Protein AF-A0A2H5V6L4-F1 (afdb_monomer)

Structure (mmCIF, N/CA/C/O backbone):
data_AF-A0A2H5V6L4-F1
#
_entry.id   AF-A0A2H5V6L4-F1
#
loop_
_atom_site.group_PDB
_atom_site.id
_atom_site.type_symbol
_atom_site.label_atom_id
_atom_site.label_alt_id
_atom_site.label_comp_id
_atom_site.label_asym_id
_atom_site.label_entity_id
_atom_site.label_seq_id
_atom_site.pdbx_PDB_ins_code
_atom_site.Cartn_x
_atom_site.Cartn_y
_atom_site.Cartn_z
_atom_site.occupancy
_atom_site.B_iso_or_equiv
_atom_site.auth_seq_id
_atom_site.auth_comp_id
_atom_site.auth_asym_id
_atom_site.auth_atom_id
_atom_site.pdbx_PDB_model_num
ATOM 1 N N . MET A 1 1 ? 23.596 -14.374 11.136 1.00 51.72 1 MET A N 1
ATOM 2 C CA . MET A 1 1 ? 23.960 -13.954 9.760 1.00 51.72 1 MET A CA 1
ATOM 3 C C . MET A 1 1 ? 22.814 -13.181 9.083 1.00 51.72 1 MET A C 1
ATOM 5 O O . MET A 1 1 ? 22.415 -13.521 7.980 1.00 51.72 1 MET A O 1
ATOM 9 N N . TYR A 1 2 ? 22.275 -12.130 9.717 1.00 49.06 2 TYR A N 1
ATOM 10 C CA . TYR A 1 2 ? 21.255 -11.260 9.091 1.00 49.06 2 TYR A CA 1
ATOM 11 C C . TYR A 1 2 ? 21.843 -9.945 8.558 1.00 49.06 2 TYR A C 1
ATOM 13 O O . TYR A 1 2 ? 21.344 -9.407 7.576 1.00 49.06 2 TYR A O 1
ATOM 21 N N . LEU A 1 3 ? 22.976 -9.498 9.111 1.00 55.06 3 LEU A N 1
ATOM 22 C CA . LEU A 1 3 ? 23.746 -8.365 8.584 1.00 55.06 3 LEU A CA 1
ATOM 23 C C . LEU A 1 3 ? 24.347 -8.653 7.196 1.00 55.06 3 LEU A C 1
ATOM 25 O O . LEU A 1 3 ? 24.462 -7.749 6.381 1.00 55.06 3 LEU A O 1
ATOM 29 N N . GLY A 1 4 ? 24.650 -9.920 6.886 1.00 50.16 4 GLY A N 1
ATOM 30 C CA . GLY A 1 4 ? 25.195 -10.310 5.582 1.00 50.16 4 GLY A CA 1
ATOM 31 C C . GLY A 1 4 ? 24.229 -10.058 4.424 1.00 50.16 4 GLY A C 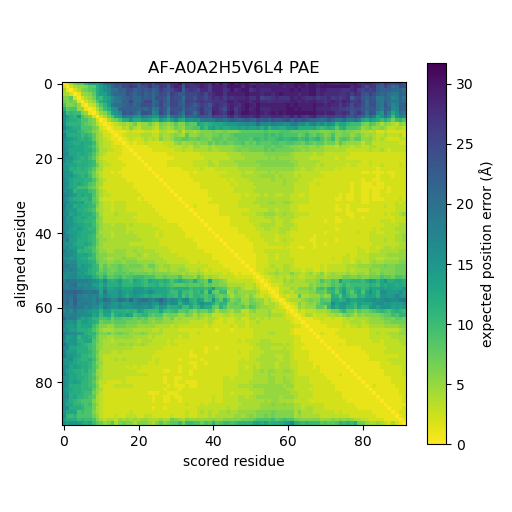1
ATOM 32 O O . GLY A 1 4 ? 24.654 -9.585 3.384 1.00 50.16 4 GLY A O 1
ATOM 33 N N . ARG A 1 5 ? 22.917 -10.276 4.598 1.00 50.66 5 ARG A N 1
ATOM 34 C CA . ARG A 1 5 ? 21.919 -10.002 3.54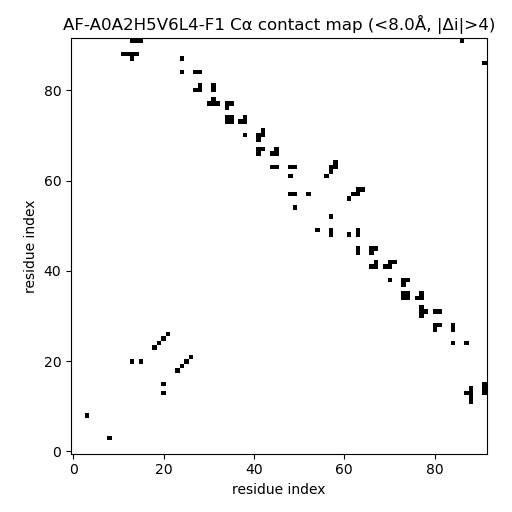4 1.00 50.66 5 ARG A CA 1
ATOM 35 C C . ARG A 1 5 ? 21.643 -8.517 3.332 1.00 50.66 5 ARG A C 1
ATOM 37 O O . ARG A 1 5 ? 21.250 -8.151 2.234 1.00 50.66 5 ARG A O 1
ATOM 44 N N . LEU A 1 6 ? 21.899 -7.679 4.334 1.00 51.03 6 LEU A N 1
ATOM 45 C CA . LEU A 1 6 ? 21.856 -6.227 4.160 1.00 51.03 6 LEU A CA 1
ATOM 46 C C . LEU A 1 6 ? 23.019 -5.728 3.272 1.00 51.03 6 LEU A C 1
ATOM 48 O O . LEU A 1 6 ? 22.892 -4.689 2.641 1.00 51.03 6 LEU A O 1
ATOM 52 N N . PHE A 1 7 ? 24.109 -6.504 3.171 1.00 47.59 7 PHE A N 1
ATOM 53 C CA . PHE A 1 7 ? 25.254 -6.252 2.282 1.00 47.59 7 PHE A CA 1
ATOM 54 C C . PHE A 1 7 ? 25.270 -7.109 0.992 1.00 47.59 7 PHE A C 1
ATOM 56 O O . PHE A 1 7 ? 25.903 -6.712 0.020 1.00 47.59 7 PHE A O 1
ATOM 63 N N . LEU A 1 8 ? 24.590 -8.265 0.951 1.00 47.22 8 LEU A N 1
ATOM 64 C CA . LEU A 1 8 ? 24.662 -9.263 -0.141 1.00 47.22 8 LEU A CA 1
ATOM 65 C C . LEU A 1 8 ? 23.316 -9.552 -0.842 1.00 47.22 8 LEU A C 1
ATOM 67 O O . LEU A 1 8 ? 23.274 -10.325 -1.794 1.00 47.22 8 LEU A O 1
ATOM 71 N N . GLY A 1 9 ? 22.201 -8.975 -0.386 1.00 51.69 9 GLY A N 1
ATOM 72 C CA . GLY A 1 9 ? 20.858 -9.173 -0.951 1.00 51.69 9 GLY A CA 1
ATOM 73 C C . GLY A 1 9 ? 20.487 -8.076 -1.942 1.00 51.69 9 GLY A C 1
ATOM 74 O O . GLY A 1 9 ? 19.549 -7.331 -1.679 1.00 51.69 9 GLY A O 1
ATOM 75 N N . GLY A 1 10 ? 21.281 -7.956 -3.012 1.00 55.75 10 GLY A N 1
ATOM 76 C CA . GLY A 1 10 ? 21.334 -6.829 -3.946 1.00 55.75 10 GLY A CA 1
ATOM 77 C C . GLY A 1 10 ? 19.994 -6.150 -4.210 1.00 55.75 10 GLY A C 1
ATOM 78 O O . GLY A 1 10 ? 19.010 -6.807 -4.550 1.00 55.75 10 GLY A O 1
ATOM 79 N N . VAL A 1 11 ? 19.979 -4.821 -4.072 1.00 64.62 11 VAL A N 1
ATOM 80 C CA . VAL A 1 11 ? 18.892 -3.976 -4.570 1.00 64.62 11 VAL A CA 1
ATOM 81 C C . VAL A 1 11 ? 18.667 -4.391 -6.017 1.00 64.62 11 VAL A C 1
ATOM 83 O O . VAL A 1 11 ? 19.512 -4.143 -6.875 1.00 64.62 11 VAL A O 1
ATOM 86 N N . LYS A 1 12 ? 17.582 -5.120 -6.288 1.00 75.25 12 LYS A N 1
ATOM 87 C CA . LYS A 1 12 ? 17.301 -5.538 -7.653 1.00 75.25 12 LYS A CA 1
ATOM 88 C C . LYS A 1 12 ? 16.953 -4.270 -8.413 1.00 75.25 12 LYS A C 1
ATOM 90 O O . LYS A 1 12 ? 15.940 -3.629 -8.144 1.00 75.25 12 LYS A O 1
ATOM 95 N N . HIS A 1 13 ? 17.849 -3.875 -9.303 1.00 81.25 13 HIS A N 1
ATOM 96 C CA . HIS A 1 13 ? 17.638 -2.726 -10.158 1.00 81.25 13 HIS A CA 1
ATOM 97 C C . HIS A 1 13 ? 16.726 -3.141 -11.309 1.00 81.25 13 HIS A C 1
ATOM 99 O O . HIS A 1 13 ? 16.863 -4.234 -11.856 1.00 81.25 13 HIS A O 1
ATOM 105 N N . PHE A 1 14 ? 15.785 -2.271 -11.662 1.00 87.69 14 PHE A N 1
ATOM 106 C CA . PHE A 1 14 ? 14.981 -2.454 -12.862 1.00 87.69 14 PHE A CA 1
ATOM 107 C C . PHE A 1 14 ? 15.890 -2.304 -14.090 1.00 87.69 14 PHE A C 1
ATOM 109 O O . PHE A 1 14 ? 16.484 -1.241 -14.287 1.00 87.69 14 PHE A O 1
ATOM 116 N N . THR A 1 15 ? 16.027 -3.375 -14.874 1.00 90.44 15 THR A N 1
ATOM 117 C CA . THR A 1 15 ? 16.921 -3.456 -16.044 1.00 90.44 15 THR A CA 1
ATOM 118 C C . THR A 1 15 ? 16.207 -3.252 -17.378 1.00 90.44 15 THR A C 1
ATOM 120 O O . THR A 1 15 ? 16.867 -3.232 -18.415 1.00 90.44 15 THR A O 1
ATOM 123 N N . GLY A 1 16 ? 14.881 -3.100 -17.361 1.00 89.56 16 GLY A N 1
ATOM 124 C CA . GLY A 1 16 ? 14.083 -2.838 -18.552 1.00 89.56 16 GLY A CA 1
ATOM 125 C C . GLY A 1 16 ? 14.287 -1.430 -19.140 1.00 89.56 16 GLY A C 1
ATOM 126 O O . GLY A 1 16 ? 15.096 -0.635 -18.647 1.00 89.56 16 GLY A O 1
ATOM 127 N N . PRO A 1 17 ? 13.529 -1.077 -20.194 1.00 94.81 17 PRO A N 1
ATOM 128 C CA . PRO A 1 17 ? 13.679 0.191 -20.907 1.00 94.81 17 PRO A CA 1
ATOM 129 C C . PRO A 1 17 ? 13.572 1.423 -19.996 1.00 94.81 17 PRO A C 1
ATOM 131 O O . PRO A 1 17 ? 12.663 1.515 -19.169 1.00 94.81 17 PRO A O 1
ATOM 134 N N . VAL A 1 18 ? 14.445 2.417 -20.207 1.00 92.88 18 VAL A N 1
ATOM 135 C CA . VAL A 1 18 ? 14.521 3.649 -19.388 1.00 92.88 18 VAL A CA 1
ATOM 136 C C . VAL A 1 18 ? 13.180 4.382 -19.318 1.00 92.88 18 VAL A C 1
ATOM 138 O O . VAL A 1 18 ? 12.764 4.799 -18.242 1.00 92.88 18 VAL A O 1
ATOM 141 N N . LEU A 1 19 ? 12.453 4.465 -20.437 1.00 95.12 19 LEU A N 1
ATOM 142 C CA . LEU A 1 19 ? 11.125 5.087 -20.470 1.00 95.12 19 LEU A CA 1
ATOM 143 C C . LEU A 1 19 ? 10.131 4.377 -19.537 1.00 95.12 19 LEU A C 1
ATOM 145 O O . LEU A 1 19 ? 9.363 5.030 -18.838 1.00 95.12 19 LEU A O 1
ATOM 149 N N . ILE A 1 20 ? 10.166 3.044 -19.480 1.00 95.12 20 ILE A N 1
ATOM 150 C CA . ILE A 1 20 ? 9.286 2.272 -18.596 1.00 95.12 20 ILE A CA 1
ATOM 151 C C . ILE A 1 20 ? 9.733 2.432 -17.144 1.00 95.12 20 ILE A C 1
ATOM 153 O O . ILE A 1 20 ? 8.894 2.588 -16.257 1.00 95.12 20 ILE A O 1
ATOM 157 N N . ARG A 1 21 ? 11.046 2.459 -16.895 1.00 94.12 21 ARG A N 1
ATOM 158 C CA . ARG A 1 21 ? 11.592 2.708 -15.560 1.00 94.12 21 ARG A CA 1
ATOM 159 C C . ARG A 1 21 ? 11.078 4.029 -14.988 1.00 94.12 21 ARG A C 1
ATOM 161 O O . ARG A 1 21 ? 10.517 4.047 -13.894 1.00 94.12 21 ARG A O 1
ATOM 168 N N . ASP A 1 22 ? 11.263 5.111 -15.737 1.00 94.75 22 ASP A N 1
ATOM 169 C CA . ASP A 1 22 ? 11.100 6.471 -15.226 1.00 94.75 22 ASP A CA 1
ATOM 170 C C . ASP A 1 22 ? 9.629 6.910 -15.206 1.00 94.75 22 ASP A C 1
ATOM 172 O O . ASP A 1 22 ? 9.215 7.609 -14.283 1.00 94.75 22 ASP A O 1
ATOM 176 N N . PHE A 1 23 ? 8.814 6.449 -16.163 1.00 96.19 23 PHE A N 1
ATOM 177 C CA . PHE A 1 23 ? 7.408 6.859 -16.273 1.00 96.19 23 PHE A CA 1
ATOM 178 C C . PHE A 1 23 ? 6.391 5.831 -15.764 1.00 96.19 23 PHE A C 1
ATOM 180 O O . PHE A 1 23 ? 5.241 6.196 -15.532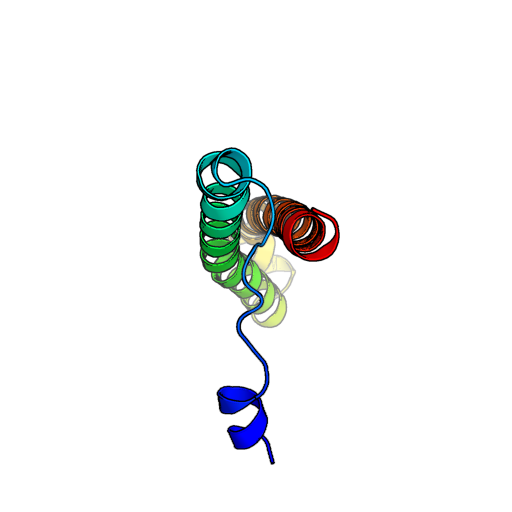 1.00 96.19 23 PHE A O 1
ATOM 187 N N . VAL A 1 24 ? 6.778 4.566 -15.562 1.00 95.94 24 VAL A N 1
ATOM 188 C CA . VAL A 1 24 ? 5.849 3.510 -15.120 1.00 95.94 24 VAL A CA 1
ATOM 189 C C . VAL A 1 24 ? 6.306 2.875 -13.813 1.00 95.94 24 VAL A C 1
ATOM 191 O O . VAL A 1 24 ? 5.573 2.937 -12.826 1.00 95.94 24 VAL A O 1
ATOM 194 N N . TYR A 1 25 ? 7.508 2.297 -13.769 1.00 95.31 25 TYR A N 1
ATOM 195 C CA . TYR A 1 25 ? 8.002 1.554 -12.606 1.00 95.31 25 TYR A CA 1
ATOM 196 C C . TYR A 1 25 ? 8.192 2.456 -11.381 1.00 95.31 25 TYR A C 1
ATOM 198 O O . TYR A 1 25 ? 7.588 2.193 -10.342 1.00 95.31 25 TYR A O 1
ATOM 206 N N . LEU A 1 26 ? 8.983 3.532 -11.492 1.00 95.62 26 LEU A N 1
ATOM 207 C CA . LEU A 1 26 ? 9.273 4.424 -10.364 1.00 95.62 26 LEU A CA 1
ATOM 208 C C . LEU A 1 26 ? 8.017 5.140 -9.836 1.00 95.62 26 LEU A C 1
ATOM 210 O O . LEU A 1 26 ? 7.817 5.119 -8.619 1.00 95.62 26 LEU A O 1
ATOM 214 N N . PRO A 1 27 ? 7.123 5.701 -10.678 1.00 97.62 27 PRO A N 1
ATOM 215 C CA . PRO A 1 27 ? 5.874 6.283 -10.192 1.00 97.62 27 PRO A CA 1
ATOM 216 C C . PRO A 1 27 ? 4.956 5.252 -9.528 1.00 97.62 27 PRO A C 1
ATOM 218 O O . PRO A 1 27 ? 4.422 5.519 -8.452 1.00 97.62 27 PRO A O 1
ATOM 221 N N . SER A 1 28 ? 4.809 4.054 -10.109 1.00 97.38 28 SER A N 1
ATOM 222 C CA . SER A 1 28 ? 3.997 2.979 -9.515 1.00 97.38 28 SER A CA 1
ATOM 223 C C . SER A 1 28 ? 4.554 2.536 -8.165 1.00 97.38 28 SER A C 1
ATOM 225 O O . SER A 1 28 ? 3.803 2.383 -7.205 1.00 97.38 28 SER A O 1
ATOM 227 N N . LEU A 1 29 ? 5.877 2.384 -8.062 1.00 96.31 29 LEU A N 1
ATOM 228 C CA . LEU A 1 29 ? 6.560 2.064 -6.812 1.00 96.31 29 LEU A CA 1
ATOM 229 C C . LEU A 1 29 ? 6.330 3.163 -5.765 1.00 96.31 29 LEU A C 1
ATOM 231 O O . LEU A 1 29 ? 5.960 2.857 -4.633 1.00 96.31 29 LEU A O 1
ATOM 235 N N . ALA A 1 30 ? 6.480 4.435 -6.137 1.00 97.50 30 ALA A N 1
ATOM 236 C CA . ALA A 1 30 ? 6.253 5.558 -5.231 1.00 97.50 30 ALA A CA 1
ATOM 237 C C . ALA A 1 30 ? 4.802 5.604 -4.719 1.00 97.50 30 ALA A C 1
ATOM 239 O O . ALA A 1 30 ? 4.572 5.731 -3.514 1.00 97.50 30 ALA A O 1
ATOM 240 N N . ILE A 1 31 ? 3.822 5.433 -5.613 1.00 98.19 31 ILE A N 1
ATOM 241 C CA . ILE A 1 31 ? 2.399 5.382 -5.250 1.00 98.19 31 ILE A CA 1
ATOM 242 C C . ILE A 1 31 ? 2.122 4.180 -4.342 1.00 98.19 31 ILE A C 1
ATOM 244 O O . ILE A 1 31 ? 1.428 4.326 -3.339 1.00 98.19 31 ILE A O 1
ATOM 248 N N . HIS A 1 32 ? 2.686 3.007 -4.639 1.00 96.81 32 HIS A N 1
ATOM 249 C CA . HIS A 1 32 ? 2.535 1.808 -3.815 1.00 96.81 32 HIS A CA 1
ATOM 250 C C . HIS A 1 32 ? 3.059 2.025 -2.390 1.00 96.81 32 HIS A C 1
ATOM 252 O O . HIS A 1 32 ? 2.377 1.687 -1.418 1.00 96.81 32 HIS A O 1
ATOM 258 N N . LEU A 1 33 ? 4.240 2.633 -2.251 1.00 96.25 33 LEU A N 1
ATOM 259 C CA . LEU A 1 33 ? 4.810 2.968 -0.946 1.00 96.25 33 LEU A CA 1
ATOM 260 C C 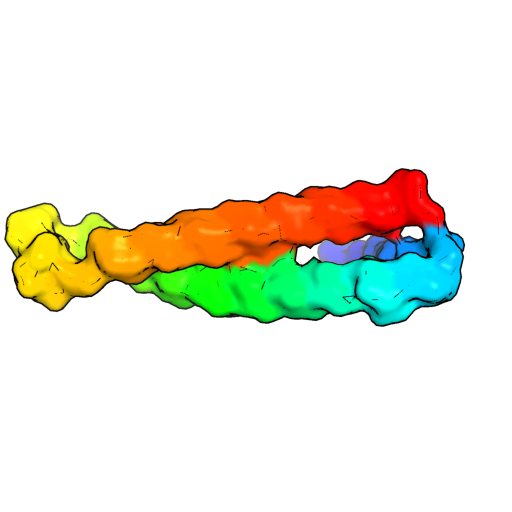. LEU A 1 33 ? 3.915 3.959 -0.196 1.00 96.25 33 LEU A C 1
ATOM 262 O O . LEU A 1 33 ? 3.587 3.721 0.965 1.00 96.25 33 LEU A O 1
ATOM 266 N N . GLY A 1 34 ? 3.459 5.023 -0.862 1.00 97.94 34 GLY A N 1
ATOM 267 C CA . GLY A 1 34 ? 2.559 6.011 -0.264 1.00 97.94 34 GLY A CA 1
ATOM 268 C C . GLY A 1 34 ? 1.238 5.395 0.207 1.00 97.94 34 GLY A C 1
ATOM 269 O O . GLY A 1 34 ? 0.838 5.576 1.359 1.00 97.94 34 GLY A O 1
ATOM 270 N N . LEU A 1 35 ? 0.591 4.596 -0.647 1.00 97.50 35 LEU A N 1
ATOM 271 C CA . LEU A 1 35 ? -0.635 3.873 -0.303 1.00 97.50 35 LEU A CA 1
ATOM 272 C C . LEU A 1 35 ? -0.414 2.903 0.858 1.00 97.50 35 LEU A C 1
ATOM 274 O O . LEU A 1 35 ? -1.279 2.794 1.725 1.00 97.50 35 LEU A O 1
ATOM 278 N N . SER A 1 36 ? 0.730 2.222 0.908 1.00 96.00 36 SER A N 1
ATOM 279 C CA . SER A 1 36 ? 1.072 1.309 2.002 1.00 96.00 36 SER A CA 1
ATOM 280 C C . SER A 1 36 ? 1.240 2.052 3.326 1.00 96.00 36 SER A C 1
ATOM 282 O O . SER A 1 36 ? 0.632 1.654 4.318 1.00 96.00 36 SER A O 1
ATOM 284 N N . ILE A 1 37 ? 1.971 3.172 3.330 1.00 97.56 37 ILE A N 1
ATOM 285 C CA . ILE A 1 37 ? 2.163 4.016 4.520 1.00 97.56 37 ILE A CA 1
ATOM 286 C C . ILE A 1 37 ? 0.820 4.500 5.070 1.00 97.56 37 ILE A C 1
ATOM 288 O O . ILE A 1 37 ? 0.615 4.461 6.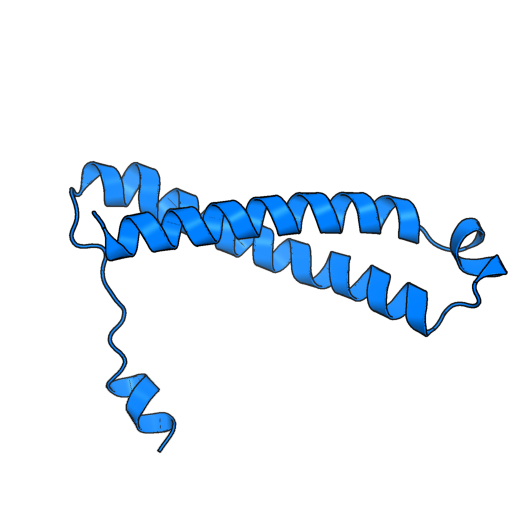278 1.00 97.56 37 ILE A O 1
ATOM 292 N N . VAL A 1 38 ? -0.112 4.912 4.205 1.00 97.50 38 VAL A N 1
ATOM 293 C CA . VAL A 1 38 ? -1.449 5.372 4.623 1.00 97.50 38 VAL A CA 1
ATOM 294 C C . VAL A 1 38 ? -2.362 4.210 5.030 1.00 97.50 38 VAL A C 1
ATOM 296 O O . VAL A 1 38 ? -3.180 4.352 5.938 1.00 97.50 38 VAL A O 1
ATOM 299 N N . SER A 1 39 ? -2.234 3.043 4.398 1.00 96.75 39 SER A N 1
ATOM 300 C CA . SER A 1 39 ? -3.080 1.879 4.696 1.00 96.75 39 SER A CA 1
ATOM 301 C C . SER A 1 39 ? -2.810 1.307 6.086 1.00 96.75 39 SER A C 1
ATOM 303 O O . SER A 1 39 ? -3.756 0.940 6.782 1.00 96.75 39 SER A O 1
ATOM 305 N N . VAL A 1 40 ? -1.546 1.269 6.520 1.00 96.50 40 VAL A N 1
ATOM 306 C CA . VAL A 1 40 ? -1.143 0.724 7.829 1.00 96.50 40 VAL A CA 1
ATOM 307 C C . VAL A 1 40 ? -1.901 1.359 9.008 1.00 96.50 40 VAL A C 1
ATOM 309 O O . VAL A 1 40 ? -2.540 0.607 9.747 1.00 96.50 40 VAL A O 1
ATOM 312 N N . PRO A 1 41 ? -1.918 2.693 9.209 1.00 96.38 41 PRO A N 1
ATOM 313 C CA . PRO A 1 41 ? -2.632 3.300 10.330 1.00 96.38 41 PRO A CA 1
ATOM 314 C C . PRO A 1 41 ? -4.150 3.101 10.243 1.00 96.38 41 PRO A C 1
ATOM 316 O O . PRO A 1 41 ? -4.795 2.935 11.275 1.00 96.38 41 PRO A O 1
ATOM 319 N N . LEU A 1 42 ? -4.737 3.059 9.039 1.00 95.88 42 LEU A N 1
ATOM 320 C CA . LEU A 1 42 ? -6.174 2.804 8.868 1.00 95.88 42 LEU A CA 1
ATOM 321 C C . LEU A 1 42 ? -6.548 1.374 9.271 1.00 95.88 42 LEU A C 1
ATOM 323 O O . LEU A 1 42 ? -7.551 1.158 9.953 1.00 95.88 42 LEU A O 1
ATOM 327 N N . VAL A 1 43 ? -5.749 0.390 8.855 1.00 95.94 43 VAL A N 1
ATOM 328 C CA . VAL A 1 43 ? -5.942 -1.014 9.235 1.00 95.94 43 VAL A CA 1
ATOM 329 C C . VAL A 1 43 ? -5.734 -1.177 10.738 1.00 95.94 43 VAL A C 1
ATOM 331 O O . VAL A 1 43 ? -6.589 -1.756 11.407 1.00 95.94 43 VAL A O 1
ATOM 334 N N . LEU A 1 44 ? -4.664 -0.591 11.282 1.00 96.62 44 LEU A N 1
ATOM 335 C CA . LEU A 1 44 ? -4.366 -0.640 12.709 1.00 96.62 44 LEU A CA 1
ATOM 336 C C . LEU A 1 44 ? -5.489 -0.013 13.542 1.00 96.62 44 LEU A C 1
ATOM 338 O O . LEU A 1 44 ? -5.921 -0.619 14.517 1.00 96.62 44 LEU A O 1
ATOM 342 N N . TYR A 1 45 ? -6.031 1.138 13.129 1.00 95.19 45 TYR A N 1
ATOM 343 C CA . TYR A 1 45 ? -7.187 1.749 13.786 1.00 95.19 45 TYR A CA 1
ATOM 344 C C . TYR A 1 45 ? -8.368 0.778 13.893 1.00 95.19 45 TYR A C 1
ATOM 346 O O . TYR A 1 45 ? -8.959 0.661 14.965 1.00 95.19 45 TYR A O 1
ATOM 354 N N . ASN A 1 46 ? -8.713 0.065 12.814 1.00 95.12 46 ASN A N 1
ATOM 355 C CA . ASN A 1 46 ? -9.847 -0.862 12.849 1.00 95.12 46 ASN A CA 1
ATOM 356 C C . ASN A 1 46 ? -9.562 -2.097 13.696 1.00 95.12 46 ASN A C 1
ATOM 358 O O . ASN A 1 46 ? -10.438 -2.509 14.447 1.00 95.12 46 ASN A O 1
ATOM 362 N N . ILE A 1 47 ? -8.349 -2.652 13.619 1.00 95.12 47 ILE A N 1
ATOM 363 C CA . ILE A 1 47 ? -7.949 -3.795 14.448 1.00 95.12 47 ILE A CA 1
ATOM 364 C C . ILE A 1 47 ? -8.012 -3.411 15.927 1.00 95.12 47 ILE A C 1
ATOM 366 O O . ILE A 1 47 ? -8.679 -4.088 16.703 1.00 95.12 47 ILE A O 1
ATOM 370 N N . LEU A 1 48 ? -7.387 -2.296 16.316 1.00 95.25 48 LEU A N 1
ATOM 371 C CA . LEU A 1 48 ? -7.406 -1.819 17.700 1.00 95.25 48 LEU A CA 1
ATOM 372 C C . LEU A 1 48 ? -8.835 -1.521 18.163 1.00 95.25 48 LEU A C 1
ATOM 374 O O . LEU A 1 48 ? -9.237 -1.940 19.244 1.00 95.25 48 LEU A O 1
ATOM 378 N N . THR A 1 49 ? -9.631 -0.849 17.330 1.00 92.88 49 THR A N 1
ATOM 379 C CA . THR A 1 49 ? -11.031 -0.559 17.656 1.00 92.88 49 THR A CA 1
ATOM 380 C C . THR A 1 49 ? -11.834 -1.847 17.850 1.00 92.88 49 THR A C 1
ATOM 382 O O . THR A 1 49 ? -12.564 -1.954 18.829 1.00 92.88 49 THR A O 1
ATOM 385 N N . GLY A 1 50 ? -11.679 -2.835 16.966 1.00 91.81 50 GLY A N 1
ATOM 386 C CA . GLY A 1 50 ? -12.377 -4.118 17.053 1.00 91.81 50 GLY A CA 1
ATOM 387 C C . GLY A 1 50 ? -11.931 -4.995 18.226 1.00 91.81 50 GLY A C 1
ATOM 388 O O . GLY A 1 50 ? -12.739 -5.764 18.735 1.00 91.81 50 GLY A O 1
ATOM 389 N N . LEU A 1 51 ? -10.678 -4.866 18.674 1.00 94.00 51 LEU A N 1
ATOM 390 C CA . LEU A 1 51 ? -10.144 -5.606 19.822 1.00 94.00 51 LEU A CA 1
ATOM 391 C C . LEU A 1 51 ? -10.521 -4.975 21.167 1.00 94.00 51 LEU A C 1
ATOM 393 O O . LEU A 1 51 ? -10.825 -5.698 22.112 1.00 94.00 51 LEU A O 1
ATOM 397 N N . PHE A 1 52 ? -10.486 -3.644 21.269 1.00 93.25 52 PHE A N 1
ATOM 398 C CA . PHE A 1 52 ? -10.605 -2.942 22.553 1.00 93.25 52 PHE A CA 1
ATOM 399 C C . PHE A 1 52 ? -11.972 -2.295 22.799 1.00 93.25 52 PHE A C 1
ATOM 401 O O . PHE A 1 52 ? -12.237 -1.850 23.913 1.00 93.25 52 PHE A O 1
ATOM 408 N N . THR A 1 53 ? -12.852 -2.231 21.796 1.00 89.00 53 THR A N 1
ATOM 409 C CA . THR A 1 53 ? -14.190 -1.637 21.950 1.00 89.00 53 THR A CA 1
ATOM 410 C C . THR A 1 53 ? -15.263 -2.727 22.010 1.00 89.00 53 THR A C 1
ATOM 412 O O . THR A 1 53 ? -15.334 -3.550 21.095 1.00 89.00 53 THR A O 1
ATOM 415 N N . PRO A 1 54 ? -16.154 -2.728 23.021 1.00 88.00 54 PRO A N 1
ATOM 416 C CA . PRO A 1 54 ? -17.276 -3.661 23.074 1.00 88.00 54 PRO A CA 1
ATOM 417 C C . PRO A 1 54 ? -18.154 -3.572 21.819 1.00 88.00 54 PRO A C 1
ATOM 419 O O . PRO A 1 54 ? -18.508 -2.476 21.379 1.00 88.00 54 PRO A O 1
ATOM 422 N N . VAL A 1 55 ? -18.571 -4.720 21.273 1.00 84.38 55 VAL A N 1
ATOM 423 C CA . VAL A 1 55 ? -19.349 -4.819 20.018 1.00 84.38 55 VAL A CA 1
ATOM 424 C C . VAL A 1 55 ? -20.561 -3.869 19.943 1.00 84.38 55 VAL A C 1
ATOM 426 O O . VAL A 1 55 ? -20.717 -3.212 18.909 1.00 84.38 55 VAL A O 1
ATOM 429 N N . PRO A 1 56 ? -21.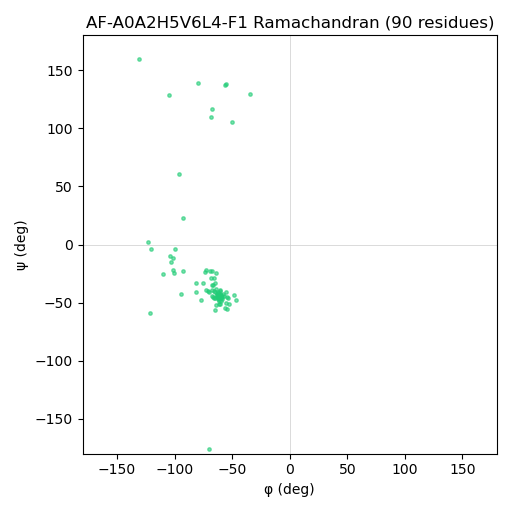389 -3.706 20.999 1.00 85.31 56 PRO A N 1
ATOM 430 C CA . PRO A 1 56 ? -22.530 -2.785 20.964 1.00 85.31 56 PRO A CA 1
ATOM 431 C C . PRO A 1 56 ? -22.125 -1.313 20.799 1.00 85.31 56 PRO A C 1
ATOM 433 O O . PRO A 1 56 ? -22.906 -0.493 20.314 1.00 85.31 56 PRO A O 1
ATOM 436 N N . GLU A 1 57 ? -20.905 -0.961 21.206 1.00 82.00 57 GLU A N 1
ATOM 437 C CA . GLU A 1 57 ? -20.399 0.408 21.204 1.00 82.00 57 GLU A CA 1
ATOM 438 C C . GLU A 1 57 ? -19.641 0.768 19.925 1.00 82.00 57 GLU A C 1
ATOM 440 O O . GLU A 1 57 ? -19.607 1.946 19.564 1.00 82.00 57 GLU A O 1
ATOM 445 N N . ILE A 1 58 ? -19.106 -0.219 19.192 1.00 81.31 58 ILE A N 1
ATOM 446 C CA . ILE A 1 58 ? -18.328 -0.005 17.958 1.00 81.31 58 ILE A CA 1
ATOM 447 C C . ILE A 1 58 ? -19.104 0.868 16.967 1.00 81.31 58 ILE A C 1
ATOM 449 O O . ILE A 1 58 ? -18.582 1.871 16.483 1.00 81.31 58 ILE A O 1
ATOM 453 N N . GLY A 1 59 ? -20.360 0.519 16.679 1.00 74.69 59 GLY A N 1
ATOM 454 C CA . GLY A 1 59 ? -21.176 1.233 15.691 1.00 74.69 59 GLY A CA 1
ATOM 455 C C . GLY A 1 59 ? -21.664 2.613 16.142 1.00 74.69 59 GLY A C 1
ATOM 456 O O . GLY A 1 59 ? -21.995 3.437 15.295 1.00 74.69 59 GLY A O 1
ATOM 457 N N . ARG A 1 60 ? -21.712 2.870 17.457 1.00 76.44 60 ARG A N 1
ATOM 458 C CA . ARG A 1 60 ? -22.205 4.133 18.034 1.00 76.44 60 ARG A CA 1
ATOM 459 C C . ARG A 1 60 ? -21.092 5.135 18.316 1.00 76.44 60 ARG A C 1
ATOM 461 O O . ARG A 1 60 ? -21.276 6.321 18.072 1.00 76.44 60 ARG A O 1
ATOM 468 N N . LYS A 1 61 ? -19.965 4.670 18.856 1.00 81.62 61 LYS A N 1
ATOM 469 C CA . LYS A 1 61 ? -18.889 5.527 19.371 1.00 81.62 61 LYS A CA 1
ATOM 470 C C . LYS A 1 61 ? -17.704 5.656 18.414 1.00 81.62 61 LYS A C 1
ATOM 472 O O . LYS A 1 61 ? -16.852 6.512 18.629 1.00 81.62 61 LYS A O 1
ATOM 477 N N . THR A 1 62 ? -17.626 4.837 17.362 1.00 86.56 62 THR A N 1
ATOM 478 C CA . THR A 1 62 ? -16.446 4.793 16.485 1.00 86.56 62 THR A CA 1
ATOM 479 C C . THR A 1 62 ? -16.813 4.868 15.008 1.00 86.56 62 THR A C 1
ATOM 481 O O . THR A 1 62 ? -17.926 4.549 14.592 1.00 86.56 62 THR A O 1
ATOM 484 N N . ARG A 1 63 ? -15.842 5.260 14.177 1.00 89.62 63 ARG A N 1
ATOM 485 C CA . ARG A 1 63 ? -15.980 5.272 12.713 1.00 89.62 63 ARG A CA 1
ATOM 486 C C . ARG A 1 63 ? -15.487 3.967 12.071 1.00 89.62 63 ARG A C 1
ATOM 488 O O . ARG A 1 63 ? -15.182 3.968 10.879 1.00 89.62 63 ARG A O 1
ATOM 495 N N . HIS A 1 64 ? -15.451 2.857 12.816 1.00 88.38 64 HIS A N 1
ATOM 496 C CA . HIS A 1 64 ? -14.914 1.555 12.388 1.00 88.38 64 HIS A CA 1
ATOM 497 C C . HIS A 1 64 ? -15.386 1.121 10.989 1.00 88.38 64 HIS A C 1
ATOM 499 O O . HIS A 1 64 ? -14.587 0.783 10.122 1.00 88.38 64 HIS A O 1
ATOM 505 N N . ARG A 1 65 ? -16.690 1.209 10.692 1.00 90.25 65 ARG A N 1
ATOM 506 C CA . ARG A 1 65 ? -17.216 0.792 9.375 1.00 90.25 65 ARG A CA 1
ATOM 507 C C . ARG A 1 65 ? -16.753 1.692 8.222 1.00 90.25 65 ARG A C 1
ATOM 509 O O . ARG A 1 65 ? -16.572 1.211 7.103 1.00 90.25 65 ARG A O 1
ATOM 516 N N . ALA A 1 66 ? -16.598 2.992 8.466 1.00 91.56 66 ALA A N 1
ATOM 517 C CA . ALA A 1 66 ? -16.164 3.947 7.450 1.00 91.56 66 ALA A CA 1
ATOM 518 C C . ALA A 1 66 ? -14.654 3.835 7.204 1.00 91.56 66 ALA A C 1
ATOM 520 O O . ALA A 1 66 ? -14.230 3.705 6.056 1.00 91.56 66 ALA A O 1
ATOM 521 N N . VAL A 1 67 ? -13.858 3.814 8.277 1.00 93.50 67 VAL A N 1
ATOM 522 C CA . VAL A 1 67 ? -12.398 3.673 8.199 1.00 93.50 67 VAL A CA 1
ATOM 523 C C . VAL A 1 67 ? -12.017 2.296 7.658 1.00 93.50 67 VAL A C 1
ATOM 525 O O . VAL A 1 67 ? -11.146 2.209 6.801 1.00 93.50 67 VAL A O 1
ATOM 528 N N . GLY A 1 68 ? -12.716 1.229 8.058 1.00 93.94 68 GLY A N 1
ATOM 529 C CA . GLY A 1 68 ? -12.557 -0.124 7.508 1.00 93.94 68 GLY A CA 1
ATOM 530 C C . GLY A 1 68 ? -12.769 -0.188 6.006 1.00 93.94 68 GLY A C 1
ATOM 531 O O . GLY A 1 68 ? -11.958 -0.768 5.288 1.00 93.94 68 GLY A O 1
ATOM 532 N N . ARG A 1 69 ? -13.808 0.481 5.500 1.00 95.31 69 ARG A N 1
ATOM 533 C C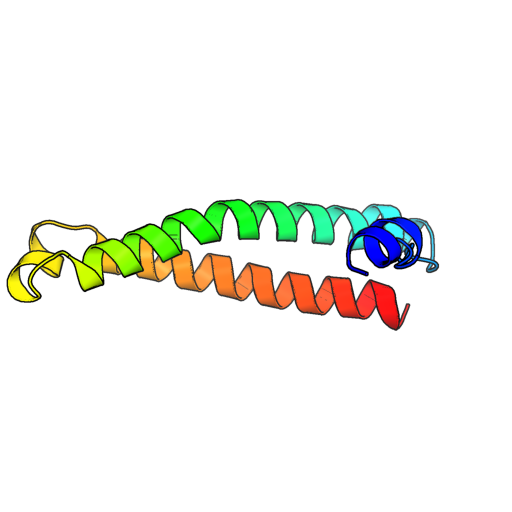A . ARG A 1 69 ? -14.081 0.528 4.060 1.00 95.31 69 ARG A CA 1
ATOM 534 C C . ARG A 1 69 ? -12.942 1.180 3.277 1.00 95.31 69 ARG A C 1
ATOM 536 O O . ARG A 1 69 ? -12.569 0.670 2.224 1.00 95.31 69 ARG A O 1
ATOM 543 N N . TRP A 1 70 ? -12.404 2.295 3.768 1.00 96.75 70 TRP A N 1
ATOM 544 C CA . TRP A 1 70 ? -11.265 2.961 3.131 1.00 96.75 70 TRP A CA 1
ATOM 545 C C . TRP A 1 70 ? -9.975 2.160 3.274 1.00 96.75 70 TRP A C 1
ATOM 547 O O . TRP A 1 70 ? -9.256 2.015 2.289 1.00 96.75 70 TRP A O 1
ATOM 557 N N . GLY A 1 71 ? -9.734 1.579 4.451 1.00 95.00 71 GLY A N 1
ATOM 558 C CA . GLY A 1 71 ? -8.590 0.712 4.709 1.00 95.00 71 GLY A CA 1
ATOM 559 C C . GLY A 1 71 ? -8.531 -0.455 3.726 1.00 95.00 71 GLY A C 1
ATOM 560 O O . GLY A 1 71 ? -7.519 -0.629 3.058 1.00 95.00 71 GLY A O 1
ATOM 561 N N . VAL A 1 72 ? -9.636 -1.188 3.541 1.00 96.50 72 VAL A N 1
ATOM 562 C CA . VAL A 1 72 ? -9.702 -2.304 2.579 1.00 96.50 72 VAL A CA 1
ATOM 563 C C . VAL A 1 72 ? -9.445 -1.837 1.146 1.00 96.50 72 VAL A C 1
ATOM 565 O O . VAL A 1 72 ? -8.702 -2.491 0.417 1.00 96.50 72 VAL A O 1
ATOM 568 N N . ARG A 1 73 ? -10.022 -0.704 0.728 1.00 97.50 73 ARG A N 1
ATOM 569 C CA . ARG A 1 73 ? -9.842 -0.166 -0.633 1.00 97.50 73 ARG A CA 1
ATOM 570 C C . ARG A 1 73 ? -8.394 0.230 -0.913 1.00 97.50 73 ARG A C 1
ATOM 572 O O . ARG A 1 73 ? -7.834 -0.211 -1.911 1.00 97.50 73 ARG A O 1
ATOM 579 N N . LEU A 1 74 ? -7.801 1.041 -0.036 1.00 97.19 74 LEU A N 1
ATOM 580 C CA . LEU A 1 74 ? -6.428 1.528 -0.194 1.00 97.19 74 LEU A CA 1
ATOM 581 C C . LEU A 1 74 ? -5.426 0.379 -0.110 1.00 97.19 74 LEU A C 1
ATOM 583 O O . LEU A 1 74 ? -4.513 0.306 -0.929 1.00 97.19 74 LEU A O 1
ATOM 587 N N . TRP A 1 75 ? -5.644 -0.557 0.814 1.00 97.31 75 TRP A N 1
ATOM 588 C CA . TRP A 1 75 ? -4.773 -1.712 0.961 1.00 97.31 75 TRP A CA 1
ATOM 589 C C . TRP A 1 75 ? -4.844 -2.645 -0.250 1.00 97.31 75 TRP A C 1
ATOM 591 O O . TRP A 1 75 ? -3.802 -3.033 -0.771 1.00 97.31 75 TRP A O 1
ATOM 601 N N . SER A 1 76 ? -6.046 -2.947 -0.752 1.00 97.81 76 SER A N 1
ATOM 602 C CA . SER A 1 76 ? -6.210 -3.792 -1.945 1.00 97.81 76 SER A CA 1
ATOM 603 C C . SER A 1 76 ? -5.575 -3.150 -3.177 1.00 97.81 76 SER A C 1
ATOM 605 O O . SER A 1 76 ? -4.853 -3.817 -3.912 1.00 97.81 76 SER A O 1
ATOM 607 N N . LEU A 1 77 ? -5.789 -1.844 -3.380 1.00 97.62 77 LEU A N 1
ATOM 608 C CA . LEU A 1 77 ? -5.158 -1.106 -4.474 1.00 97.62 77 LEU A CA 1
ATOM 609 C C . LEU A 1 77 ? -3.631 -1.122 -4.348 1.00 97.62 77 LEU A C 1
ATOM 611 O O . LEU A 1 77 ? -2.935 -1.363 -5.333 1.00 97.62 77 LEU A O 1
ATO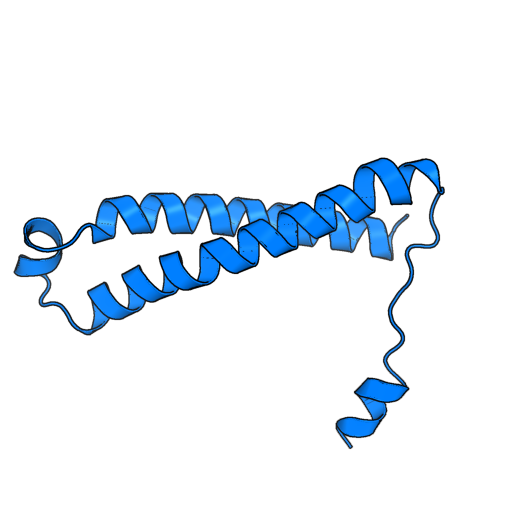M 615 N N . SER A 1 78 ? -3.118 -0.919 -3.132 1.00 96.81 78 SER A N 1
ATOM 616 C CA . SER A 1 78 ? -1.688 -1.015 -2.859 1.00 96.81 78 SER A CA 1
ATOM 617 C C . SER A 1 78 ? -1.146 -2.402 -3.206 1.00 96.81 78 SER A C 1
ATOM 619 O O . SER A 1 78 ? -0.147 -2.495 -3.908 1.00 96.81 78 SER A O 1
ATOM 621 N N . LEU A 1 79 ? -1.814 -3.481 -2.786 1.00 97.00 79 LEU A N 1
ATOM 622 C CA . LEU A 1 79 ? -1.391 -4.856 -3.076 1.00 97.00 79 LEU A CA 1
ATOM 623 C C . LEU A 1 79 ? -1.316 -5.137 -4.576 1.00 97.00 79 LEU A C 1
ATOM 625 O O . LEU A 1 79 ? -0.314 -5.675 -5.042 1.00 97.00 79 LEU A O 1
ATOM 629 N N . VAL A 1 80 ? -2.338 -4.734 -5.334 1.00 98.06 80 VAL A N 1
ATOM 630 C CA . VAL A 1 80 ? -2.343 -4.881 -6.796 1.00 98.06 80 VAL A CA 1
ATOM 631 C C . VAL A 1 80 ? -1.153 -4.146 -7.411 1.00 98.06 80 VAL A C 1
ATOM 633 O O . VAL A 1 80 ? -0.443 -4.711 -8.240 1.00 98.06 80 VAL A O 1
ATOM 636 N N . LEU A 1 81 ? -0.885 -2.917 -6.965 1.00 96.81 81 LEU A N 1
ATOM 637 C CA . LEU A 1 81 ? 0.245 -2.135 -7.458 1.00 96.81 81 LEU A CA 1
ATOM 638 C C . LEU A 1 81 ? 1.596 -2.753 -7.068 1.00 96.81 81 LEU A C 1
ATOM 640 O O . LEU A 1 81 ? 2.528 -2.738 -7.864 1.00 96.81 81 LEU A O 1
ATOM 644 N N . GLY A 1 82 ? 1.694 -3.359 -5.884 1.00 96.56 82 GLY A N 1
ATOM 645 C CA . GLY A 1 82 ? 2.877 -4.098 -5.446 1.00 96.56 82 GLY A CA 1
ATOM 646 C C . GLY A 1 82 ? 3.157 -5.319 -6.325 1.00 96.56 82 GLY A C 1
ATOM 647 O O . GLY A 1 82 ? 4.290 -5.515 -6.760 1.00 96.56 82 GLY A O 1
ATOM 648 N N . VAL A 1 83 ? 2.122 -6.100 -6.659 1.00 97.56 83 VAL A N 1
ATOM 649 C CA . VAL A 1 83 ? 2.232 -7.225 -7.607 1.00 97.56 83 VAL A CA 1
ATOM 650 C C . VAL A 1 83 ? 2.635 -6.730 -8.995 1.00 97.56 83 VAL A C 1
ATOM 652 O O . VAL A 1 83 ? 3.495 -7.330 -9.635 1.00 97.56 83 VAL A O 1
ATOM 655 N N . PHE A 1 84 ? 2.063 -5.616 -9.447 1.00 97.06 84 PHE A N 1
ATOM 656 C CA . PHE A 1 84 ? 2.412 -5.000 -10.724 1.00 97.06 84 PHE A CA 1
ATOM 657 C C . PHE A 1 84 ? 3.884 -4.564 -10.777 1.00 97.06 84 PHE A C 1
ATOM 659 O O . PHE A 1 84 ? 4.603 -4.919 -11.707 1.00 97.06 84 PHE A O 1
ATOM 666 N N . VAL A 1 85 ? 4.371 -3.862 -9.752 1.00 95.56 85 VA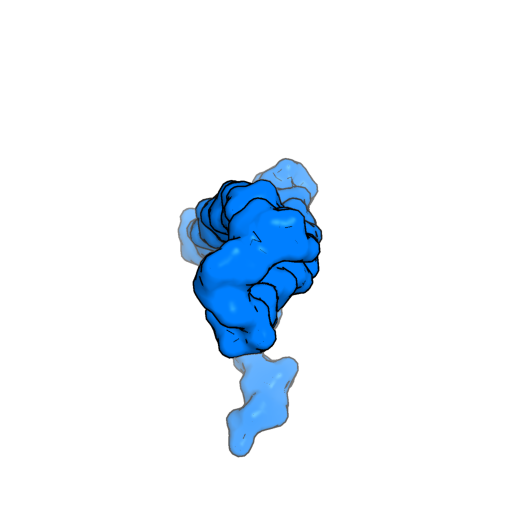L A N 1
ATOM 667 C CA . VAL A 1 85 ? 5.780 -3.450 -9.638 1.00 95.56 85 VAL A CA 1
ATOM 668 C C . VAL A 1 85 ? 6.705 -4.664 -9.556 1.00 95.56 85 VAL A C 1
ATOM 670 O O . VAL A 1 85 ? 7.750 -4.679 -10.204 1.00 95.56 85 VAL A O 1
ATOM 673 N N . TYR A 1 86 ? 6.316 -5.703 -8.811 1.00 94.81 86 TYR A N 1
ATOM 674 C CA . TYR A 1 86 ? 7.053 -6.964 -8.773 1.00 94.81 86 TYR A CA 1
ATOM 675 C C . TYR A 1 86 ? 7.141 -7.599 -10.161 1.00 94.81 86 TYR A C 1
ATOM 677 O O . TYR A 1 86 ? 8.217 -8.047 -10.554 1.00 94.81 86 TYR A O 1
ATOM 685 N N . PHE A 1 87 ? 6.041 -7.616 -10.914 1.00 95.62 87 PHE A N 1
ATOM 686 C CA . PHE A 1 87 ? 6.033 -8.153 -12.266 1.00 95.62 87 PHE A CA 1
ATOM 687 C C . PHE A 1 87 ? 7.003 -7.386 -13.168 1.00 95.62 87 PHE A C 1
ATOM 689 O O . PHE A 1 87 ? 7.880 -7.999 -13.770 1.00 95.62 87 PHE A O 1
ATOM 696 N N . LEU A 1 88 ? 6.913 -6.052 -13.186 1.00 92.62 88 LEU A N 1
ATOM 697 C CA . LEU A 1 88 ? 7.838 -5.205 -13.941 1.00 92.62 88 LEU A CA 1
ATOM 698 C C . LEU A 1 88 ? 9.294 -5.488 -13.559 1.00 92.62 88 LEU A C 1
ATOM 700 O O . LEU A 1 88 ? 10.131 -5.663 -14.427 1.00 92.62 88 LEU A O 1
ATOM 704 N N . LEU A 1 89 ? 9.596 -5.597 -12.267 1.00 93.31 89 LEU A N 1
ATOM 705 C CA . LEU A 1 89 ? 10.957 -5.837 -11.792 1.00 93.31 89 LEU A CA 1
ATOM 706 C C . LEU A 1 89 ? 11.515 -7.221 -12.163 1.00 93.31 89 LEU A C 1
ATOM 708 O O . LEU A 1 89 ? 12.728 -7.433 -12.115 1.00 93.31 89 LEU A O 1
ATOM 712 N N . ASN A 1 90 ? 10.657 -8.207 -12.429 1.00 91.62 90 ASN A N 1
ATOM 713 C CA . ASN A 1 90 ? 11.079 -9.593 -12.634 1.00 91.62 90 ASN A CA 1
ATOM 714 C C . ASN A 1 90 ? 10.947 -10.095 -14.063 1.00 91.62 90 ASN A C 1
ATOM 716 O O . ASN A 1 90 ? 11.702 -10.993 -14.427 1.00 91.62 90 ASN A O 1
ATOM 720 N N . TYR A 1 91 ? 10.044 -9.523 -14.848 1.00 90.00 91 TYR A N 1
ATOM 721 C CA . TYR A 1 91 ? 9.699 -10.034 -16.171 1.00 90.00 91 TYR A CA 1
ATOM 722 C C . TYR A 1 91 ? 9.885 -9.006 -17.291 1.00 90.00 91 TYR A C 1
ATOM 724 O O . TYR A 1 91 ? 9.579 -9.324 -18.439 1.00 90.00 91 TYR A O 1
ATOM 732 N N . LEU A 1 92 ? 10.377 -7.803 -16.977 1.00 86.50 92 LEU A N 1
ATOM 733 C CA . LEU A 1 92 ? 10.625 -6.728 -17.935 1.00 86.50 92 LEU A CA 1
ATOM 734 C C . LEU A 1 92 ? 12.023 -6.124 -17.749 1.00 86.50 92 LEU A C 1
ATOM 736 O O . LEU A 1 92 ? 12.631 -5.765 -18.779 1.00 86.50 92 LEU A O 1
#

Radius of gyration: 18.4 Å; Cα contacts (8 Å, |Δi|>4): 64; chains: 1; bounding box: 48×21×44 Å

Mean predicted aligned error: 6.97 Å

Secondary structure (DSSP, 8-state):
--HHHHHHS------S-HHHIIIIIHHHHHHHHHHHHHHHHHHHHHHHHHHHS-HHHHHHH--HHHHHHHHHHHHHHHHHHHHHHHHHHHH-

Foldseek 3Di:
DVVVCVVVVDPLDQPDDPCCVPPPLVVLVVLLVVLVVVLVVLVVVLVCLVVPPDPVCCVPPHPNVVSVVVSVVSVVSSVVSVVVSVCSSPPD

Nearest PDB structures (foldseek):
  6b87-assembly3_C  TM=3.725E-01  e=3.352E+00  synthetic construct

Sequence (92 aa):
MYLGRLFLGGVKHFTGPVLIRDFVYLPSLAIHLGLSIVSVPLVLYNILTGLFTPVPEIGRKTRHRAVGRWGVRLWSLSLVLGVFVYFLLNYL

Solvent-accessible surface area (backbone atoms only — not comparable to full-atom values): 5149 Å² total; per-residue (Å²): 130,68,71,55,48,78,77,67,59,68,83,80,68,74,82,38,59,65,70,49,42,67,70,45,45,50,52,45,45,52,51,25,52,54,34,45,64,58,20,51,60,34,44,49,51,34,52,52,46,66,73,75,38,60,76,86,45,38,80,76,79,49,63,46,74,62,46,40,54,50,20,53,52,40,38,51,53,20,50,54,40,46,53,51,42,51,44,51,61,73,76,76

pLDDT: mean 88.19, std 14.31, range [47.22, 98.19]